Protein AF-A0A0G0RIC3-F1 (afdb_monomer)

Structure (mmCIF, N/CA/C/O backbone):
data_AF-A0A0G0RIC3-F1
#
_entry.id   AF-A0A0G0RIC3-F1
#
loop_
_atom_site.group_PDB
_atom_site.id
_atom_site.type_symbol
_atom_site.label_atom_id
_atom_site.label_alt_id
_atom_site.label_comp_id
_atom_site.label_asym_id
_atom_site.label_entity_id
_atom_site.label_seq_id
_atom_site.pdbx_PDB_ins_code
_atom_site.Cartn_x
_atom_site.Cartn_y
_atom_site.Cartn_z
_atom_site.occupancy
_atom_site.B_iso_or_equiv
_atom_site.auth_seq_id
_atom_site.auth_comp_id
_atom_site.auth_asym_id
_atom_site.auth_atom_id
_atom_site.pdbx_PDB_model_num
ATOM 1 N N . MET A 1 1 ? 21.044 11.539 -5.734 1.00 44.81 1 MET A N 1
ATOM 2 C CA . MET A 1 1 ? 19.673 11.746 -6.242 1.00 44.81 1 MET A CA 1
ATOM 3 C C . MET A 1 1 ? 18.986 12.700 -5.275 1.00 44.81 1 MET A C 1
ATOM 5 O O . MET A 1 1 ? 19.040 12.445 -4.082 1.00 44.81 1 MET A O 1
ATOM 9 N N . THR A 1 2 ? 18.491 13.851 -5.728 1.00 46.34 2 THR A N 1
ATOM 10 C CA . THR A 1 2 ? 17.818 14.836 -4.862 1.00 46.34 2 THR A CA 1
ATOM 11 C C . THR A 1 2 ? 16.420 14.333 -4.511 1.00 46.34 2 THR A C 1
ATOM 13 O O . THR A 1 2 ? 15.620 14.069 -5.408 1.00 46.34 2 THR A O 1
ATOM 16 N N . ILE A 1 3 ? 16.136 14.178 -3.216 1.00 53.22 3 ILE A N 1
ATOM 17 C CA . ILE A 1 3 ? 14.808 13.791 -2.729 1.00 53.22 3 ILE A CA 1
ATOM 18 C C . ILE A 1 3 ? 13.815 14.906 -3.108 1.00 53.22 3 ILE A C 1
ATOM 20 O O . ILE A 1 3 ? 14.109 16.081 -2.863 1.00 53.22 3 ILE A O 1
ATOM 24 N N . PRO A 1 4 ? 12.666 14.584 -3.725 1.00 57.09 4 PRO A N 1
ATOM 25 C CA . PRO A 1 4 ? 11.608 15.554 -3.986 1.00 57.09 4 PRO A CA 1
ATOM 26 C C . PRO A 1 4 ? 11.168 16.278 -2.711 1.00 57.09 4 PRO A C 1
ATOM 28 O O . PRO A 1 4 ? 10.762 15.625 -1.750 1.00 57.09 4 PRO A O 1
ATOM 31 N N . GLN A 1 5 ? 11.202 17.614 -2.717 1.00 53.09 5 GLN A N 1
ATOM 32 C CA . GLN A 1 5 ? 10.624 18.410 -1.624 1.00 53.09 5 GLN A CA 1
ATOM 33 C C . GLN A 1 5 ? 9.090 18.438 -1.671 1.00 53.09 5 GLN A C 1
ATOM 35 O O . GLN A 1 5 ? 8.459 18.561 -0.629 1.00 53.09 5 GLN A O 1
ATOM 40 N N . THR A 1 6 ? 8.503 18.280 -2.860 1.00 65.75 6 THR A N 1
ATOM 41 C CA . THR A 1 6 ? 7.052 18.218 -3.082 1.00 65.75 6 THR A CA 1
ATOM 42 C C . THR A 1 6 ? 6.574 16.770 -3.157 1.00 65.75 6 THR A C 1
ATOM 44 O O . THR A 1 6 ? 7.224 15.930 -3.792 1.00 65.75 6 THR A O 1
ATOM 47 N N . SER A 1 7 ? 5.427 16.478 -2.542 1.00 78.94 7 SER A N 1
ATOM 48 C CA . SER A 1 7 ? 4.798 15.161 -2.606 1.00 78.94 7 SER A CA 1
ATOM 49 C C . SER A 1 7 ? 4.175 14.927 -3.982 1.00 78.94 7 SER A C 1
ATOM 51 O O . SER A 1 7 ? 3.240 15.621 -4.378 1.00 78.94 7 SER A O 1
ATOM 53 N N . ALA A 1 8 ? 4.623 13.889 -4.695 1.00 79.56 8 ALA A N 1
ATOM 54 C CA . ALA A 1 8 ? 3.956 13.459 -5.927 1.00 79.56 8 ALA A CA 1
ATOM 55 C C . ALA A 1 8 ? 2.474 13.101 -5.682 1.00 79.56 8 ALA A C 1
ATOM 57 O O . ALA A 1 8 ? 1.648 13.243 -6.579 1.00 79.56 8 ALA A O 1
ATOM 58 N N . ALA A 1 9 ? 2.125 12.670 -4.463 1.00 81.50 9 ALA A N 1
ATOM 59 C CA . ALA A 1 9 ? 0.747 12.382 -4.083 1.00 81.50 9 ALA A CA 1
ATOM 60 C C . ALA A 1 9 ? -0.122 13.649 -4.071 1.00 81.50 9 ALA A C 1
ATOM 62 O O . ALA A 1 9 ? -1.228 13.627 -4.601 1.00 81.50 9 ALA A O 1
ATOM 63 N N . GLU A 1 10 ? 0.382 14.756 -3.516 1.00 85.44 10 GLU A N 1
ATOM 64 C CA . GLU A 1 10 ? -0.342 16.037 -3.461 1.00 85.44 10 GLU A CA 1
ATOM 65 C C . GLU A 1 10 ? -0.571 16.611 -4.861 1.00 85.44 10 GLU A C 1
ATOM 67 O O . GLU A 1 10 ? -1.670 17.075 -5.177 1.00 85.44 10 GLU A O 1
ATOM 72 N N . GLU A 1 11 ? 0.445 16.530 -5.726 1.00 87.44 11 GLU A N 1
ATOM 73 C CA . GLU A 1 11 ? 0.340 16.950 -7.125 1.00 87.44 11 GLU A CA 1
ATOM 74 C C . GLU A 1 11 ? -0.734 16.139 -7.867 1.00 87.44 11 GLU A C 1
ATOM 76 O O . GLU A 1 11 ? -1.598 16.719 -8.530 1.00 87.44 11 GLU A O 1
ATOM 81 N N . MET A 1 12 ? -0.732 14.808 -7.720 1.00 88.62 12 MET A N 1
ATOM 82 C CA . MET A 1 12 ? -1.735 13.938 -8.345 1.00 88.62 12 MET A CA 1
ATOM 83 C C . MET A 1 12 ? -3.144 14.189 -7.796 1.00 88.62 12 MET A C 1
ATOM 85 O O . MET A 1 12 ? -4.089 14.314 -8.569 1.00 88.62 12 MET A O 1
ATOM 89 N N . ILE A 1 13 ? -3.303 14.318 -6.478 1.00 88.06 13 ILE A N 1
ATOM 90 C CA . ILE A 1 13 ? -4.596 14.605 -5.832 1.00 88.06 13 ILE A CA 1
ATOM 91 C C . ILE A 1 13 ? -5.172 15.930 -6.338 1.00 88.06 13 ILE A C 1
ATOM 93 O O . ILE A 1 13 ? -6.349 15.994 -6.700 1.00 88.06 13 ILE A O 1
ATOM 97 N N . THR A 1 14 ? -4.325 16.956 -6.461 1.00 88.25 14 THR A N 1
ATOM 98 C CA . THR A 1 14 ? -4.711 18.259 -7.017 1.00 88.25 14 THR A CA 1
ATOM 99 C C . THR A 1 14 ? -5.162 18.133 -8.473 1.00 88.25 14 THR A C 1
ATOM 101 O O . THR A 1 14 ? -6.221 18.645 -8.837 1.00 88.25 14 THR A O 1
ATOM 104 N N . ARG A 1 15 ? -4.399 17.421 -9.313 1.00 88.25 15 ARG A N 1
ATOM 105 C CA . ARG A 1 15 ? -4.729 17.204 -10.734 1.00 88.25 15 ARG A CA 1
ATOM 106 C C . ARG A 1 15 ? -6.015 16.403 -10.933 1.00 88.25 15 ARG A C 1
ATOM 108 O O . ARG A 1 15 ? -6.758 16.683 -11.869 1.00 88.25 15 ARG A O 1
ATOM 115 N N . LEU A 1 16 ? -6.289 15.447 -10.047 1.00 87.88 16 LEU A N 1
ATOM 116 C CA . LEU A 1 16 ? -7.516 14.649 -10.041 1.00 87.88 16 LEU A CA 1
ATOM 117 C C . LEU A 1 16 ? -8.731 15.415 -9.482 1.00 87.88 16 LEU A C 1
ATOM 119 O O . LEU A 1 16 ? -9.846 14.900 -9.533 1.00 87.88 16 LEU A O 1
ATOM 123 N N . GLY A 1 17 ? -8.543 16.630 -8.953 1.00 90.00 17 GLY A N 1
ATOM 124 C CA . GLY A 1 17 ? -9.619 17.433 -8.366 1.00 90.00 17 GLY A CA 1
ATOM 125 C C . GLY A 1 17 ? -10.151 16.874 -7.043 1.00 90.00 17 GLY A C 1
ATOM 126 O O . GLY A 1 17 ? -11.288 17.154 -6.665 1.00 90.00 17 GLY A O 1
ATOM 127 N N . LEU A 1 18 ? -9.352 16.070 -6.338 1.00 87.31 18 LEU A N 1
ATOM 128 C CA . LEU A 1 18 ? -9.720 15.474 -5.059 1.00 87.31 18 LEU A CA 1
ATOM 129 C C . LEU A 1 18 ? -9.429 16.479 -3.934 1.00 87.31 18 LEU A C 1
ATOM 131 O O . LEU A 1 18 ? -8.279 16.728 -3.596 1.00 87.31 18 LEU A O 1
ATOM 135 N N . THR A 1 19 ? -10.470 17.083 -3.359 1.00 83.62 19 THR A N 1
ATOM 136 C CA . THR A 1 19 ? -10.326 18.211 -2.413 1.00 83.62 19 THR A CA 1
ATOM 137 C C . THR A 1 19 ? -10.500 17.843 -0.941 1.00 83.62 19 THR A C 1
ATOM 139 O O . THR A 1 19 ? -10.186 18.652 -0.075 1.00 83.62 19 THR A O 1
ATOM 142 N N . ASN A 1 20 ? -10.993 16.639 -0.642 1.00 85.50 20 ASN A N 1
ATOM 143 C CA . ASN A 1 20 ? -11.304 16.192 0.720 1.00 85.50 20 ASN A CA 1
ATOM 144 C C . ASN A 1 20 ? -10.444 14.986 1.132 1.00 85.50 20 ASN A C 1
ATOM 146 O O . ASN A 1 20 ? -10.962 13.971 1.596 1.00 85.50 20 ASN A O 1
ATOM 150 N N . ILE A 1 21 ? -9.137 15.073 0.878 1.00 86.62 21 ILE A N 1
ATOM 151 C CA . ILE A 1 21 ? -8.153 14.046 1.230 1.00 86.62 21 ILE A CA 1
ATOM 152 C C . ILE A 1 21 ? -7.020 14.716 1.997 1.00 86.62 21 ILE A C 1
ATOM 154 O O . ILE A 1 21 ? -6.398 15.652 1.498 1.00 86.62 21 ILE A O 1
ATOM 158 N N . GLU A 1 22 ? -6.747 14.220 3.200 1.00 88.94 22 GLU A N 1
ATOM 159 C CA . GLU A 1 22 ? -5.540 14.572 3.939 1.00 88.94 22 GLU A CA 1
ATOM 160 C C . GLU A 1 22 ? -4.356 13.783 3.377 1.00 88.94 22 GLU A C 1
ATOM 162 O O . GLU A 1 22 ? -4.423 12.560 3.228 1.00 88.94 22 GLU A O 1
ATOM 167 N N . VAL A 1 23 ? -3.271 14.484 3.055 1.00 86.88 23 VAL A N 1
ATOM 168 C CA . VAL A 1 23 ? -2.057 13.873 2.516 1.00 86.88 23 VAL A CA 1
ATOM 169 C C . VAL A 1 23 ? -0.943 13.990 3.541 1.00 86.88 23 VAL A C 1
ATOM 171 O O . VAL A 1 23 ? -0.606 15.083 3.983 1.00 86.88 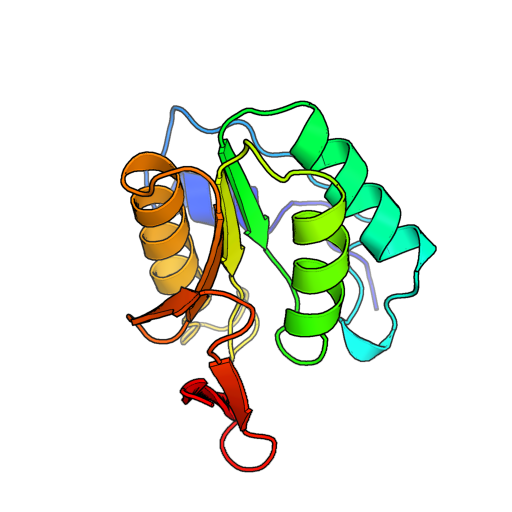23 VAL A O 1
ATOM 174 N N . SER A 1 24 ? -0.350 12.852 3.896 1.00 87.69 24 SER A N 1
ATOM 175 C CA . SER A 1 24 ? 0.881 12.798 4.680 1.00 87.69 24 SER A CA 1
ATOM 176 C C . SER A 1 24 ? 2.033 12.373 3.778 1.00 87.69 24 SER A C 1
ATOM 178 O O . SER A 1 24 ? 1.939 11.368 3.072 1.00 87.69 24 SER A O 1
ATOM 180 N N . TYR A 1 25 ? 3.125 13.135 3.793 1.00 85.88 25 TYR A N 1
ATOM 181 C CA . TYR A 1 25 ? 4.336 12.834 3.035 1.00 85.88 25 TYR A CA 1
ATOM 182 C C . TYR A 1 25 ? 5.569 12.980 3.925 1.00 85.88 25 TYR A C 1
ATOM 184 O O . TYR A 1 25 ? 5.728 13.981 4.619 1.00 85.88 25 TYR A O 1
ATOM 192 N N . GLN A 1 26 ? 6.438 11.969 3.890 1.00 85.19 26 GLN A N 1
ATOM 193 C CA . GLN A 1 26 ? 7.695 11.917 4.638 1.00 85.19 26 GLN A CA 1
ATOM 194 C C . GLN A 1 26 ? 8.850 11.729 3.641 1.00 85.19 26 GLN A C 1
ATOM 196 O O . GLN A 1 26 ? 9.082 10.604 3.187 1.00 85.19 26 GLN A O 1
ATOM 201 N N . PRO A 1 27 ? 9.547 12.809 3.234 1.00 81.44 27 PRO A N 1
ATOM 202 C CA . PRO A 1 27 ? 10.578 12.750 2.196 1.00 81.44 27 PRO A CA 1
ATOM 203 C C . PRO A 1 27 ? 11.731 11.787 2.517 1.00 81.44 27 PRO A C 1
ATOM 205 O O . PRO A 1 27 ? 12.261 11.132 1.626 1.00 81.44 27 PRO A O 1
ATOM 208 N N . ASP A 1 28 ? 12.105 11.664 3.790 1.00 81.94 28 ASP A N 1
ATOM 209 C CA . ASP A 1 28 ? 13.123 10.734 4.298 1.00 81.94 28 ASP A CA 1
ATOM 210 C C . ASP A 1 28 ? 12.751 9.254 4.097 1.00 81.94 28 ASP A C 1
ATOM 212 O O . ASP A 1 28 ? 13.622 8.380 4.107 1.00 81.94 28 ASP A O 1
ATOM 216 N N . ARG A 1 29 ? 11.465 8.977 3.861 1.00 82.25 29 ARG A N 1
ATOM 217 C CA . ARG A 1 29 ? 10.926 7.643 3.574 1.00 82.25 29 ARG A CA 1
ATOM 218 C C . ARG A 1 29 ? 10.446 7.475 2.134 1.00 82.25 29 ARG A C 1
ATOM 220 O O . ARG A 1 29 ? 9.916 6.420 1.797 1.00 82.25 29 ARG A O 1
ATOM 227 N N . ALA A 1 30 ? 10.685 8.457 1.262 1.00 82.56 30 ALA A N 1
ATOM 228 C CA . ALA A 1 30 ? 10.480 8.339 -0.181 1.00 82.56 30 ALA A CA 1
ATOM 229 C C . ALA A 1 30 ? 11.611 7.510 -0.825 1.00 82.56 30 ALA A C 1
ATOM 231 O O . ALA A 1 30 ? 12.410 8.011 -1.619 1.00 82.56 30 ALA A O 1
ATOM 232 N N . LYS A 1 31 ? 11.706 6.243 -0.415 1.00 85.69 31 LYS A N 1
ATOM 233 C CA . LYS A 1 31 ? 12.737 5.281 -0.814 1.00 85.69 31 LYS A CA 1
ATOM 234 C C . LYS A 1 31 ? 12.233 4.377 -1.937 1.00 85.69 31 LYS A C 1
ATOM 236 O O . LYS A 1 31 ? 11.025 4.228 -2.133 1.00 85.69 31 LYS A O 1
ATOM 241 N N . ASP A 1 32 ? 13.163 3.737 -2.642 1.00 86.62 32 ASP A N 1
ATOM 242 C CA . ASP A 1 32 ? 12.824 2.553 -3.428 1.00 86.62 32 ASP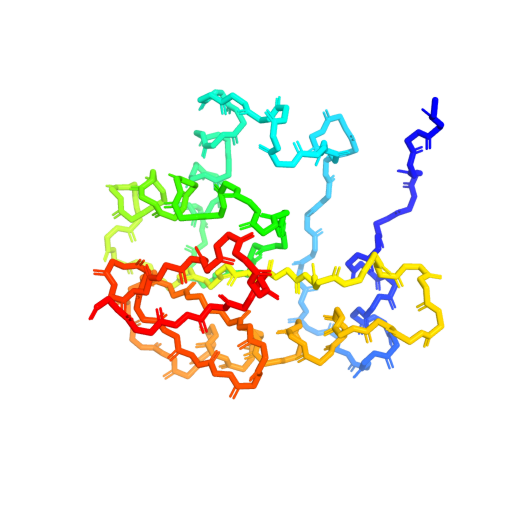 A CA 1
ATOM 243 C C . ASP A 1 32 ? 12.309 1.460 -2.477 1.00 86.62 32 ASP A C 1
ATOM 245 O O . ASP A 1 32 ? 12.847 1.286 -1.381 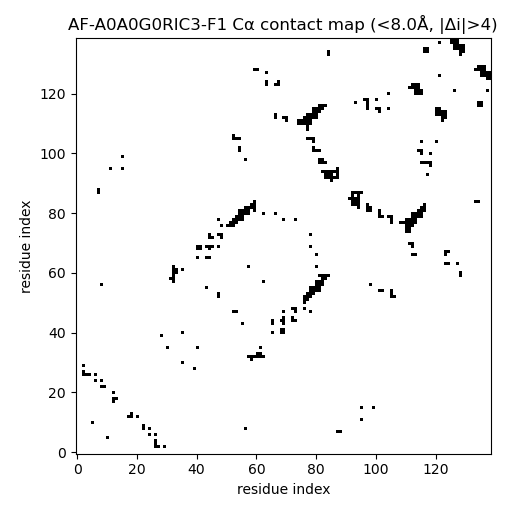1.00 86.62 32 ASP A O 1
ATOM 249 N N . SER A 1 33 ? 11.267 0.720 -2.867 1.00 89.69 33 SER A N 1
ATOM 250 C CA . SER A 1 33 ? 10.734 -0.358 -2.026 1.00 89.69 33 SER A CA 1
ATOM 251 C C . SER A 1 33 ? 11.771 -1.438 -1.710 1.00 89.69 33 SER A C 1
ATOM 253 O O . SER A 1 33 ? 11.708 -2.040 -0.640 1.00 89.69 33 SER A O 1
ATOM 255 N N . LEU A 1 34 ? 12.749 -1.654 -2.594 1.00 90.94 34 LEU A N 1
ATOM 256 C CA . LEU A 1 34 ? 13.844 -2.596 -2.363 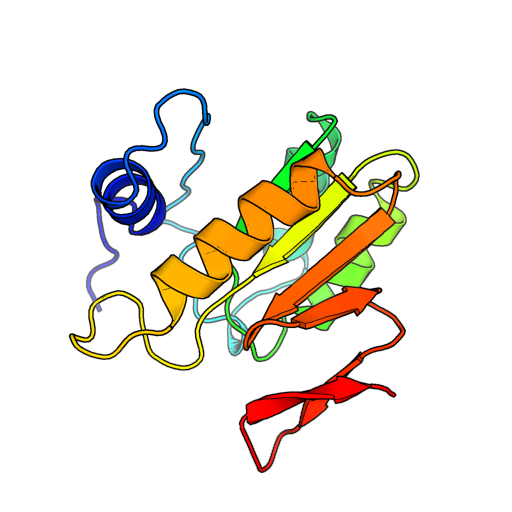1.00 90.94 34 LEU A CA 1
ATOM 257 C C . LEU A 1 34 ? 14.802 -2.143 -1.249 1.00 90.94 34 LEU A C 1
ATOM 259 O O . LEU A 1 34 ? 15.441 -2.989 -0.629 1.00 90.94 34 LEU A O 1
ATOM 263 N N . ASP A 1 35 ? 14.844 -0.842 -0.951 1.00 92.56 35 ASP A N 1
ATOM 264 C CA . ASP A 1 35 ? 15.651 -0.257 0.126 1.00 92.56 35 ASP A CA 1
ATOM 265 C C . ASP A 1 35 ? 14.861 -0.091 1.440 1.00 92.56 35 ASP A C 1
ATOM 267 O O . ASP A 1 35 ? 15.404 0.390 2.438 1.00 92.56 35 ASP A O 1
ATOM 271 N N . MET A 1 36 ? 13.570 -0.451 1.464 1.00 93.44 36 MET A N 1
ATOM 272 C CA . MET A 1 36 ? 12.734 -0.322 2.659 1.00 93.44 36 MET A CA 1
ATOM 273 C C . MET A 1 36 ? 13.012 -1.424 3.677 1.00 93.44 36 MET A C 1
ATOM 275 O O . MET A 1 36 ? 12.992 -2.620 3.361 1.00 93.44 36 MET A O 1
ATOM 279 N N . ASP A 1 37 ? 13.135 -1.023 4.938 1.00 94.62 37 ASP A N 1
ATOM 280 C CA . ASP A 1 37 ? 13.334 -1.924 6.070 1.00 94.62 37 ASP A CA 1
ATOM 281 C C . ASP A 1 37 ? 12.065 -2.095 6.930 1.00 94.62 37 ASP A C 1
ATOM 283 O O . ASP A 1 37 ? 10.983 -1.578 6.633 1.00 94.62 37 ASP A O 1
ATOM 287 N N . ASP A 1 38 ? 12.170 -2.882 8.000 1.00 95.12 38 ASP A N 1
ATOM 288 C CA . ASP A 1 38 ? 11.051 -3.128 8.916 1.00 95.12 38 ASP A CA 1
ATOM 289 C C . ASP A 1 38 ? 10.628 -1.876 9.696 1.00 95.12 38 ASP A C 1
ATOM 291 O O . ASP A 1 38 ? 9.457 -1.749 10.065 1.00 95.12 38 ASP A O 1
ATOM 295 N N . THR A 1 39 ? 11.538 -0.924 9.914 1.00 95.88 39 THR A N 1
ATOM 296 C CA . THR A 1 39 ? 11.231 0.354 10.568 1.00 95.88 39 THR A CA 1
ATOM 297 C C . THR A 1 39 ? 10.335 1.201 9.672 1.00 95.88 39 THR A C 1
ATOM 299 O O . THR A 1 39 ? 9.379 1.810 10.154 1.00 95.88 39 THR A O 1
ATOM 302 N N . ASP A 1 40 ? 10.604 1.219 8.365 1.00 95.38 40 ASP A N 1
ATOM 303 C CA . ASP A 1 40 ? 9.752 1.878 7.372 1.00 95.38 40 ASP A CA 1
ATOM 304 C C . ASP A 1 40 ? 8.352 1.255 7.322 1.00 95.38 40 ASP A C 1
ATOM 306 O O . ASP A 1 40 ? 7.346 1.964 7.384 1.00 95.38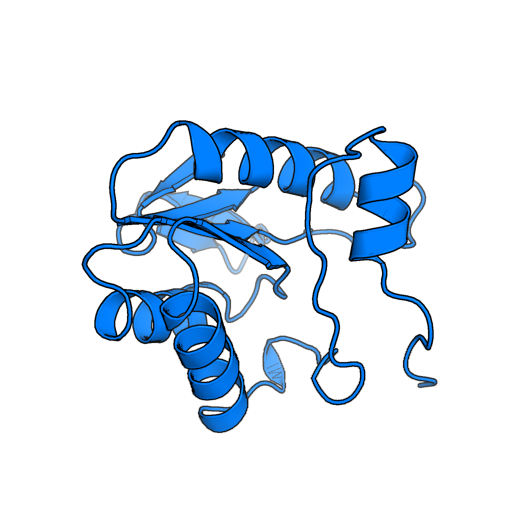 40 ASP A O 1
ATOM 310 N N . ARG A 1 41 ? 8.269 -0.080 7.280 1.00 96.94 41 ARG A N 1
ATOM 311 C CA . ARG A 1 41 ? 6.980 -0.793 7.238 1.00 96.94 41 ARG A CA 1
ATOM 312 C C . ARG A 1 41 ? 6.169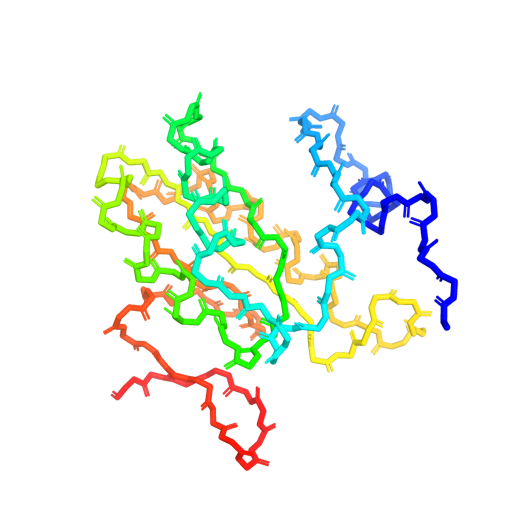 -0.601 8.518 1.00 96.94 41 ARG A C 1
ATOM 314 O O . ARG A 1 41 ? 4.952 -0.431 8.453 1.00 96.94 41 ARG A O 1
ATOM 321 N N . THR A 1 42 ? 6.838 -0.595 9.669 1.00 97.25 42 THR A N 1
ATOM 322 C CA . THR A 1 42 ? 6.204 -0.346 10.972 1.00 97.25 42 THR A CA 1
ATOM 323 C C . THR A 1 42 ? 5.665 1.076 11.053 1.00 97.25 42 THR A C 1
ATOM 325 O O . THR A 1 42 ? 4.522 1.262 11.456 1.00 97.25 42 THR A O 1
ATOM 328 N N . PHE A 1 43 ? 6.428 2.066 10.580 1.00 96.38 43 PHE A N 1
ATOM 329 C CA . PHE A 1 43 ? 5.971 3.453 10.516 1.00 96.38 43 PHE A CA 1
ATOM 330 C C . PHE A 1 43 ? 4.678 3.601 9.698 1.00 96.38 43 PHE A C 1
ATOM 332 O O . PHE A 1 43 ? 3.722 4.221 10.162 1.00 96.38 43 PHE A O 1
ATOM 339 N N . ILE A 1 44 ? 4.618 2.988 8.508 1.00 96.62 44 ILE A N 1
ATOM 340 C CA . ILE A 1 44 ? 3.409 2.994 7.666 1.00 96.62 44 ILE A CA 1
ATOM 341 C C . ILE A 1 44 ? 2.230 2.355 8.408 1.00 96.62 44 ILE A C 1
ATOM 343 O O . ILE A 1 44 ? 1.129 2.904 8.410 1.00 96.62 44 ILE A O 1
ATOM 347 N N . ALA A 1 45 ? 2.452 1.205 9.044 1.00 98.06 45 ALA A N 1
ATOM 348 C CA . ALA A 1 45 ? 1.411 0.487 9.769 1.00 98.06 45 ALA A CA 1
ATOM 349 C C . ALA A 1 45 ? 0.885 1.272 10.982 1.00 98.06 45 ALA A C 1
ATOM 351 O O . ALA A 1 45 ? -0.324 1.308 11.198 1.00 98.06 45 ALA A O 1
ATOM 352 N N . ASP A 1 46 ? 1.763 1.927 11.743 1.00 97.75 46 ASP A N 1
ATOM 353 C CA . ASP A 1 46 ? 1.369 2.768 12.874 1.00 97.75 46 ASP A CA 1
ATOM 354 C C . ASP A 1 46 ? 0.601 4.013 12.422 1.00 97.75 46 ASP A C 1
ATOM 356 O O . ASP A 1 46 ? -0.405 4.356 13.040 1.00 97.75 46 ASP A O 1
ATOM 360 N N . TRP A 1 47 ? 1.001 4.645 11.315 1.00 96.19 47 TRP A N 1
ATOM 361 C CA . TRP A 1 47 ? 0.244 5.757 10.734 1.00 96.19 47 TRP A CA 1
ATOM 362 C C . TRP A 1 47 ? -1.144 5.320 10.237 1.00 96.19 47 TRP A C 1
ATOM 364 O O . TRP A 1 47 ? -2.141 6.002 10.472 1.00 96.19 47 TRP A O 1
ATOM 374 N N . CYS A 1 48 ? -1.248 4.152 9.596 1.00 97.62 48 CYS A N 1
ATOM 375 C CA . CYS A 1 48 ? -2.547 3.616 9.176 1.00 97.62 48 CYS A CA 1
ATOM 376 C C . CYS A 1 48 ? -3.450 3.306 10.381 1.00 97.62 48 CYS A C 1
ATOM 378 O O . CYS A 1 48 ? -4.662 3.479 10.303 1.00 97.62 48 CYS A O 1
ATOM 380 N N . ALA A 1 49 ? -2.878 2.892 11.516 1.00 97.81 49 ALA A N 1
ATOM 381 C CA . ALA A 1 49 ? -3.646 2.560 12.714 1.00 97.81 49 ALA A CA 1
ATOM 382 C C . ALA A 1 49 ? -4.367 3.770 13.337 1.00 97.81 49 ALA A C 1
ATOM 384 O O . ALA A 1 49 ? -5.345 3.580 14.065 1.00 97.81 49 ALA A O 1
ATOM 385 N N . THR A 1 50 ? -3.924 5.002 13.053 1.00 97.06 50 THR A N 1
ATOM 386 C CA . THR A 1 50 ? -4.573 6.228 13.547 1.00 97.06 50 THR A CA 1
ATOM 387 C C . THR A 1 50 ? -5.755 6.683 12.688 1.00 97.06 50 THR A C 1
ATOM 389 O O . THR A 1 50 ? -6.403 7.666 13.037 1.00 97.06 50 THR A O 1
ATOM 392 N N . HIS A 1 51 ? -6.057 5.981 11.592 1.00 96.62 51 HIS A N 1
ATOM 393 C CA . HIS A 1 51 ? -7.116 6.328 10.647 1.00 96.62 51 HIS A CA 1
ATOM 394 C C . HIS A 1 51 ? -8.052 5.136 10.410 1.00 96.62 51 HIS A C 1
ATOM 396 O O . HIS A 1 51 ? -7.669 3.976 10.555 1.00 96.62 51 HIS A O 1
ATOM 402 N N . ASP A 1 52 ? -9.306 5.402 10.039 1.00 97.56 52 ASP A N 1
ATOM 403 C CA . ASP A 1 52 ? -10.252 4.327 9.705 1.00 97.56 52 ASP A CA 1
ATOM 404 C C . ASP A 1 52 ? -10.052 3.782 8.290 1.00 97.56 52 ASP A C 1
ATOM 406 O O . ASP A 1 52 ? -10.298 2.601 8.023 1.00 97.56 52 ASP A O 1
ATOM 410 N N . ARG A 1 53 ? -9.619 4.660 7.381 1.00 97.94 53 ARG A N 1
ATOM 411 C CA . ARG A 1 53 ? -9.429 4.379 5.960 1.00 97.94 53 ARG A CA 1
ATOM 412 C C . ARG A 1 53 ? -8.160 5.076 5.487 1.00 97.94 53 ARG A C 1
ATOM 414 O O . ARG A 1 53 ? -8.036 6.287 5.649 1.00 97.94 53 ARG A O 1
ATOM 421 N N . SER A 1 54 ? -7.246 4.326 4.887 1.00 98.06 54 SER A N 1
ATOM 422 C CA . SER A 1 54 ? -5.952 4.837 4.429 1.00 98.06 54 SER A CA 1
ATOM 423 C C . SER A 1 54 ? -5.638 4.362 3.017 1.00 98.06 54 SER A C 1
ATOM 425 O O . SER A 1 54 ? -5.896 3.211 2.663 1.00 98.06 54 SER A O 1
ATOM 427 N N . VAL A 1 55 ? -5.022 5.242 2.229 1.00 97.75 55 VAL A N 1
ATOM 428 C CA . VAL A 1 55 ? -4.368 4.887 0.967 1.00 97.75 55 VAL A CA 1
ATOM 429 C C . VAL A 1 55 ? -2.868 5.069 1.147 1.00 97.75 55 VAL A C 1
ATOM 431 O O . VAL A 1 55 ? -2.422 6.129 1.579 1.00 97.75 55 VAL A O 1
ATOM 434 N N . VAL A 1 56 ? -2.094 4.041 0.816 1.00 97.06 56 VAL A N 1
ATOM 435 C CA . VAL A 1 56 ? -0.632 4.062 0.896 1.00 97.06 56 VAL A CA 1
ATOM 436 C C . VAL A 1 56 ? -0.070 3.964 -0.514 1.00 97.06 56 VAL A C 1
ATOM 438 O O . VAL A 1 56 ? -0.251 2.951 -1.188 1.00 97.06 56 VAL A O 1
ATOM 441 N N . ILE A 1 57 ? 0.637 5.004 -0.952 1.00 94.44 57 ILE A N 1
ATOM 442 C CA . ILE A 1 57 ? 1.423 4.953 -2.188 1.00 94.44 57 ILE A CA 1
ATOM 443 C C . ILE A 1 57 ? 2.766 4.297 -1.866 1.00 94.44 57 ILE A C 1
ATOM 445 O O . ILE A 1 57 ? 3.469 4.732 -0.956 1.00 94.44 57 ILE A O 1
ATOM 449 N N . HIS A 1 58 ? 3.114 3.242 -2.596 1.00 94.88 58 HIS A N 1
ATOM 450 C CA . HIS A 1 58 ? 4.256 2.386 -2.298 1.00 94.88 58 HIS A CA 1
ATOM 451 C C . HIS A 1 58 ? 4.920 1.869 -3.585 1.00 94.88 58 HIS A C 1
ATOM 453 O O . HIS A 1 58 ? 4.253 1.658 -4.600 1.00 94.88 58 HIS A O 1
ATOM 459 N N . GLY A 1 59 ? 6.234 1.614 -3.543 1.00 93.31 59 GLY A N 1
ATOM 460 C CA . GLY A 1 59 ? 6.939 0.894 -4.612 1.00 93.31 59 GLY A CA 1
ATOM 461 C C . GLY A 1 59 ? 6.434 -0.547 -4.749 1.00 93.31 59 GLY A C 1
ATOM 462 O O . GLY A 1 59 ? 6.048 -1.181 -3.770 1.00 93.31 59 GLY A O 1
ATOM 463 N N . THR A 1 60 ? 6.366 -1.085 -5.961 1.00 94.75 60 THR A N 1
ATOM 464 C CA . THR A 1 60 ? 5.605 -2.325 -6.192 1.00 94.75 60 THR A CA 1
ATOM 465 C C . THR A 1 60 ? 6.335 -3.595 -5.760 1.00 94.75 60 THR A C 1
ATOM 467 O O . THR A 1 60 ? 5.670 -4.587 -5.470 1.00 94.75 60 THR A O 1
ATOM 470 N N . ASP A 1 61 ? 7.668 -3.583 -5.683 1.00 94.31 61 ASP A N 1
ATOM 471 C CA . ASP A 1 61 ? 8.472 -4.790 -5.451 1.00 94.31 61 ASP A CA 1
ATOM 472 C C . ASP A 1 61 ? 8.277 -5.397 -4.069 1.00 94.31 61 ASP A C 1
ATOM 474 O O . ASP A 1 61 ? 8.129 -6.611 -3.974 1.00 94.31 61 ASP A O 1
ATOM 478 N N . THR A 1 62 ? 8.212 -4.567 -3.021 1.00 96.44 62 THR A N 1
ATOM 479 C CA . THR A 1 62 ? 8.002 -5.058 -1.646 1.00 96.44 62 THR A CA 1
ATOM 480 C C . THR A 1 62 ? 6.648 -4.661 -1.048 1.00 96.44 62 THR A C 1
ATOM 482 O O . THR A 1 62 ? 6.494 -4.515 0.171 1.00 96.44 62 THR A O 1
ATOM 485 N N . MET A 1 63 ? 5.665 -4.366 -1.900 1.00 97.56 63 MET A N 1
ATOM 486 C CA . MET A 1 63 ? 4.357 -3.870 -1.462 1.00 97.56 63 MET A CA 1
ATOM 487 C C . MET A 1 63 ? 3.603 -4.904 -0.613 1.00 97.56 63 MET A C 1
ATOM 489 O O . MET A 1 63 ? 2.947 -4.546 0.365 1.00 97.56 63 MET A O 1
ATOM 493 N N . ILE A 1 64 ? 3.723 -6.192 -0.954 1.00 98.12 64 ILE A N 1
ATOM 494 C CA . ILE A 1 64 ? 3.063 -7.295 -0.237 1.00 98.12 64 ILE A CA 1
ATOM 495 C C . ILE A 1 64 ? 3.646 -7.466 1.173 1.00 98.12 64 ILE A C 1
ATOM 497 O O . ILE A 1 64 ? 2.924 -7.773 2.123 1.00 98.12 64 ILE A O 1
ATOM 501 N N . GLU A 1 65 ? 4.943 -7.230 1.343 1.00 98.12 65 GLU A N 1
ATOM 502 C CA . GLU A 1 65 ? 5.634 -7.257 2.627 1.00 98.12 65 GLU A CA 1
ATOM 503 C C . GLU A 1 65 ? 5.106 -6.171 3.553 1.00 98.12 65 GLU A C 1
ATOM 505 O O . GLU A 1 65 ? 4.795 -6.450 4.711 1.00 98.12 65 GLU A O 1
ATOM 510 N N . THR A 1 66 ? 4.939 -4.958 3.032 1.00 98.44 66 THR A N 1
ATOM 511 C CA . THR A 1 66 ? 4.338 -3.850 3.778 1.00 98.44 66 THR A CA 1
ATOM 512 C C . THR A 1 66 ? 2.877 -4.144 4.110 1.00 98.44 66 THR A C 1
ATOM 514 O O . THR A 1 66 ? 2.478 -4.009 5.267 1.00 98.44 66 THR A O 1
ATOM 517 N N . ALA A 1 67 ? 2.094 -4.643 3.146 1.00 98.56 67 ALA A N 1
ATOM 518 C CA . ALA A 1 67 ? 0.697 -5.017 3.365 1.00 98.56 67 ALA A CA 1
ATOM 519 C C . ALA A 1 67 ? 0.538 -6.050 4.493 1.00 98.56 67 ALA A C 1
ATOM 521 O O . ALA A 1 67 ? -0.376 -5.941 5.308 1.00 98.56 67 ALA A O 1
ATOM 522 N N . ARG A 1 68 ? 1.471 -7.004 4.610 1.00 98.56 68 ARG A N 1
ATOM 523 C CA . ARG A 1 68 ? 1.498 -7.992 5.699 1.00 98.56 68 ARG A CA 1
ATOM 524 C C . ARG A 1 68 ? 1.661 -7.353 7.079 1.00 98.56 68 ARG A C 1
ATOM 526 O O . ARG A 1 68 ? 1.021 -7.798 8.030 1.00 98.56 68 ARG A O 1
ATOM 533 N N . VAL A 1 69 ? 2.536 -6.355 7.212 1.00 98.62 69 VAL A N 1
ATOM 534 C CA . VAL A 1 69 ? 2.752 -5.639 8.484 1.00 98.62 69 VAL A CA 1
ATOM 535 C C . VAL A 1 69 ? 1.518 -4.808 8.832 1.00 98.62 69 VAL A C 1
ATOM 537 O O . VAL A 1 69 ? 1.013 -4.894 9.952 1.00 98.62 69 VAL A O 1
ATOM 540 N N . VAL A 1 70 ? 0.971 -4.092 7.848 1.00 98.69 70 VAL A N 1
ATOM 541 C CA . VAL A 1 70 ? -0.257 -3.300 7.994 1.00 98.69 70 VAL A CA 1
ATOM 542 C C . VAL A 1 70 ? -1.437 -4.177 8.416 1.00 98.69 70 VAL A C 1
ATOM 544 O O . VAL A 1 70 ? -2.125 -3.839 9.375 1.00 98.69 70 VAL A O 1
ATOM 547 N N . ALA A 1 71 ? -1.640 -5.332 7.776 1.00 98.44 71 ALA A N 1
ATOM 548 C CA . ALA A 1 71 ? -2.749 -6.239 8.078 1.00 98.44 71 ALA A CA 1
ATOM 549 C C . ALA A 1 71 ? -2.716 -6.767 9.518 1.00 98.44 71 ALA A C 1
ATOM 551 O O . ALA A 1 71 ? -3.761 -6.923 10.143 1.00 98.44 71 ALA A O 1
ATOM 552 N N . LYS A 1 72 ? -1.520 -7.004 10.072 1.00 98.19 72 LYS A N 1
ATOM 553 C CA . LYS A 1 72 ? -1.367 -7.393 11.483 1.00 98.19 72 LYS A CA 1
ATOM 554 C C . LYS A 1 72 ? -1.705 -6.251 12.439 1.00 98.19 72 LYS A C 1
ATOM 556 O O . LYS A 1 72 ? -2.221 -6.498 13.523 1.00 98.19 72 LYS A O 1
ATOM 561 N N . ARG A 1 73 ? -1.371 -5.015 12.063 1.00 98.31 73 ARG A N 1
ATOM 562 C CA . ARG A 1 73 ? -1.524 -3.831 12.916 1.00 98.31 73 ARG A CA 1
ATOM 563 C C . ARG A 1 73 ? -2.928 -3.228 12.867 1.00 98.31 73 ARG A C 1
ATOM 565 O O . ARG A 1 73 ? -3.367 -2.659 13.863 1.00 98.31 73 ARG A O 1
ATOM 572 N N . CYS A 1 74 ? -3.611 -3.363 11.733 1.00 97.62 74 CYS A N 1
ATOM 573 C CA . CYS A 1 74 ? -4.855 -2.667 11.411 1.00 97.62 74 CYS A CA 1
ATOM 574 C C . CYS A 1 74 ? -6.005 -3.641 11.058 1.00 97.62 74 CYS A C 1
ATOM 576 O O . CYS A 1 74 ? -6.594 -3.495 9.986 1.00 97.62 74 CYS A O 1
ATOM 578 N N . PRO A 1 75 ? -6.341 -4.637 11.905 1.00 95.69 75 PRO A N 1
ATOM 579 C CA . PRO A 1 75 ? -7.306 -5.688 11.551 1.00 95.69 75 PRO A CA 1
ATOM 580 C C . PRO A 1 75 ? -8.725 -5.163 11.273 1.00 95.69 75 PRO A C 1
ATOM 582 O O . PRO A 1 75 ? -9.435 -5.738 10.455 1.00 95.69 75 PRO A O 1
ATOM 585 N N . ASP A 1 76 ? -9.109 -4.049 11.902 1.00 97.50 76 ASP A N 1
ATOM 586 C CA . ASP A 1 76 ? -10.455 -3.465 11.806 1.00 97.50 76 ASP A CA 1
ATOM 587 C C . ASP A 1 76 ? -10.504 -2.188 10.945 1.00 97.50 76 ASP A C 1
ATOM 589 O O . ASP A 1 76 ? -11.485 -1.445 10.981 1.00 97.50 76 ASP A O 1
ATOM 593 N N . LYS A 1 77 ? -9.440 -1.896 10.186 1.00 98.44 77 LYS A N 1
ATOM 594 C CA . LYS A 1 77 ? -9.341 -0.705 9.323 1.00 98.44 77 LYS A CA 1
ATOM 595 C C . LYS A 1 77 ? -9.411 -1.082 7.847 1.00 98.44 77 LYS A C 1
ATOM 597 O O . LYS A 1 77 ? -9.224 -2.241 7.485 1.00 98.44 77 LYS A O 1
ATOM 602 N N . VAL A 1 78 ? -9.640 -0.098 6.979 1.00 98.81 78 VAL A N 1
ATOM 603 C CA . VAL A 1 78 ? -9.487 -0.268 5.526 1.00 98.81 78 VAL A CA 1
ATOM 604 C C . VAL A 1 78 ? -8.174 0.353 5.090 1.00 98.81 78 VAL A C 1
ATOM 606 O O . VAL A 1 78 ? -8.000 1.563 5.192 1.00 98.81 78 VAL A O 1
ATOM 609 N N . VAL A 1 79 ? -7.255 -0.452 4.566 1.00 98.75 79 VAL A N 1
ATOM 610 C CA . VAL A 1 79 ? -6.000 0.070 4.014 1.00 98.75 79 VAL A CA 1
ATOM 611 C C . VAL A 1 79 ? -5.822 -0.419 2.591 1.00 98.75 79 VAL A C 1
ATOM 613 O O . VAL A 1 79 ? -5.837 -1.619 2.331 1.00 98.75 79 VAL A O 1
ATOM 616 N N . VAL A 1 80 ? -5.643 0.511 1.660 1.00 98.75 80 VAL A N 1
ATOM 617 C CA . VAL A 1 80 ? -5.388 0.197 0.255 1.00 98.75 80 VAL A CA 1
ATOM 618 C C . VAL A 1 80 ? -3.976 0.632 -0.093 1.00 98.75 80 VAL A C 1
ATOM 620 O O . VAL A 1 80 ? -3.658 1.818 -0.049 1.00 98.75 80 VAL A O 1
ATOM 623 N N . LEU A 1 81 ? -3.122 -0.325 -0.438 1.00 98.56 81 LEU A N 1
ATOM 624 C CA . LEU A 1 81 ? -1.807 -0.042 -0.986 1.00 98.56 81 LEU A CA 1
ATOM 625 C C . LEU A 1 81 ? -1.921 0.049 -2.506 1.00 98.56 81 LEU A C 1
ATOM 627 O O . LEU A 1 81 ? -2.632 -0.724 -3.150 1.00 98.56 81 LEU A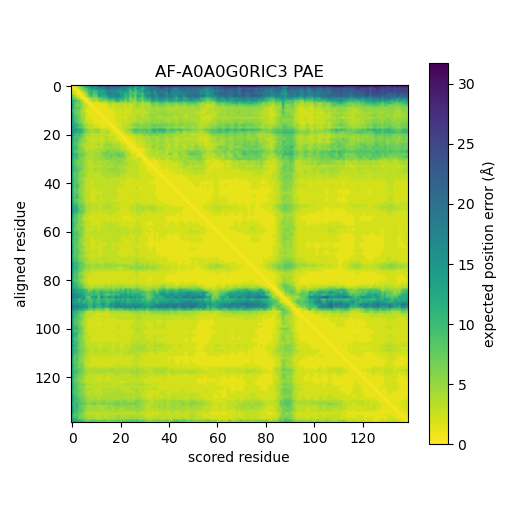 O 1
ATOM 631 N N . THR A 1 82 ? -1.220 1.011 -3.077 1.00 97.50 82 THR A N 1
ATOM 632 C CA . THR A 1 82 ? -1.189 1.254 -4.513 1.00 97.50 82 THR A CA 1
ATOM 633 C C . THR A 1 82 ? 0.190 1.737 -4.913 1.00 97.50 82 THR A C 1
ATOM 635 O O . THR A 1 82 ? 0.974 2.196 -4.084 1.00 97.50 82 THR A O 1
ATOM 638 N N . GLY A 1 83 ? 0.499 1.653 -6.193 1.00 93.75 83 GLY A N 1
ATOM 639 C CA . GLY A 1 83 ? 1.753 2.135 -6.738 1.00 93.75 83 GLY A CA 1
ATOM 640 C C . GLY A 1 83 ? 1.612 2.436 -8.215 1.00 93.75 83 GLY A C 1
ATOM 641 O O . GLY A 1 83 ? 0.518 2.675 -8.727 1.00 93.75 83 GLY A O 1
ATOM 642 N N . ALA A 1 84 ? 2.743 2.415 -8.897 1.00 90.00 84 ALA A N 1
ATOM 643 C CA . ALA A 1 84 ? 2.814 2.572 -10.334 1.00 90.00 84 ALA A CA 1
ATOM 644 C C . ALA A 1 84 ? 3.899 1.641 -10.872 1.00 90.00 84 ALA A C 1
ATOM 646 O O . ALA A 1 84 ? 4.905 1.400 -10.195 1.00 90.00 84 ALA A O 1
ATOM 647 N N . LEU A 1 85 ? 3.692 1.108 -12.072 1.00 80.88 85 LEU A N 1
ATOM 648 C CA . LEU A 1 85 ? 4.741 0.397 -12.803 1.00 80.88 85 LEU A CA 1
ATOM 649 C C . LEU A 1 85 ? 5.739 1.383 -13.410 1.00 80.88 85 LEU A C 1
ATOM 651 O O . LEU A 1 85 ? 6.928 1.084 -13.498 1.00 80.88 85 LEU A O 1
ATOM 655 N N . GLN A 1 86 ? 5.260 2.566 -13.798 1.00 74.62 86 GLN A N 1
ATOM 656 C CA . GLN A 1 86 ? 6.096 3.660 -14.281 1.00 74.62 86 GLN A CA 1
ATOM 657 C C . GLN A 1 86 ? 6.131 4.798 -13.257 1.00 74.62 86 GLN A C 1
ATOM 659 O O . GLN A 1 86 ? 5.073 5.191 -12.761 1.00 74.62 86 GLN A O 1
ATOM 664 N N . PRO A 1 87 ? 7.305 5.389 -12.956 1.00 63.94 87 PRO A N 1
ATOM 665 C CA . PRO A 1 87 ? 7.396 6.491 -12.001 1.00 63.94 87 PRO A CA 1
ATOM 666 C C . PRO A 1 87 ? 6.408 7.621 -12.322 1.00 63.94 87 PRO A C 1
ATOM 668 O O . PRO A 1 87 ? 6.291 8.029 -13.475 1.00 63.94 87 PRO A O 1
ATOM 671 N N . ALA A 1 88 ? 5.761 8.190 -11.299 1.00 61.06 88 ALA A N 1
ATOM 672 C CA . ALA A 1 88 ? 4.687 9.187 -11.447 1.00 61.06 88 ALA A CA 1
ATOM 673 C C . ALA A 1 88 ? 5.068 10.463 -12.233 1.00 61.06 88 ALA A C 1
ATOM 675 O O . ALA A 1 88 ? 4.205 11.212 -12.675 1.00 61.06 88 ALA A O 1
ATOM 676 N N . ARG A 1 89 ? 6.367 10.733 -12.404 1.00 60.81 89 ARG A N 1
ATOM 677 C CA . ARG A 1 89 ? 6.888 11.889 -13.155 1.00 60.81 89 ARG A CA 1
ATOM 678 C C . ARG A 1 89 ? 6.997 11.646 -14.661 1.00 60.81 89 ARG A C 1
ATOM 680 O O . ARG A 1 89 ? 7.302 12.576 -15.404 1.00 60.81 89 ARG A O 1
ATOM 687 N N . MET A 1 90 ? 6.806 10.407 -15.106 1.00 63.88 90 MET A N 1
ATOM 688 C CA . MET A 1 90 ? 6.815 10.055 -16.520 1.00 63.88 90 MET A CA 1
ATOM 689 C C . MET A 1 90 ? 5.488 10.458 -17.165 1.00 63.88 90 MET A C 1
ATOM 691 O O . MET A 1 90 ? 4.434 10.370 -16.542 1.00 63.88 90 MET A O 1
ATOM 695 N N . ARG A 1 91 ? 5.542 10.884 -18.432 1.00 56.59 91 ARG A N 1
ATOM 696 C CA . ARG A 1 91 ? 4.358 11.319 -19.193 1.00 56.59 91 ARG A CA 1
ATOM 697 C C . ARG A 1 91 ? 3.296 10.218 -19.320 1.00 56.59 91 ARG A C 1
ATOM 699 O O . ARG A 1 91 ? 2.112 10.531 -19.302 1.00 56.59 91 ARG A O 1
ATOM 706 N N . ASP A 1 92 ? 3.736 8.964 -19.394 1.00 62.69 92 ASP A N 1
ATOM 707 C CA . ASP A 1 92 ? 2.898 7.774 -19.562 1.00 62.69 92 ASP A CA 1
ATOM 708 C C . ASP A 1 92 ? 2.898 6.929 -18.271 1.00 62.69 92 ASP A C 1
ATOM 710 O O . ASP A 1 92 ? 3.302 5.767 -18.266 1.00 62.69 92 ASP A O 1
ATOM 714 N N . THR A 1 93 ? 2.530 7.541 -17.140 1.00 78.31 93 THR A N 1
ATOM 715 C CA . THR A 1 93 ? 2.432 6.850 -15.842 1.00 78.31 93 THR A CA 1
ATOM 716 C C . THR A 1 93 ? 1.022 6.328 -15.566 1.00 78.31 93 THR A C 1
ATOM 718 O O . THR A 1 93 ? 0.025 6.986 -15.859 1.00 78.31 93 THR A O 1
ATOM 721 N N . ASP A 1 94 ? 0.939 5.158 -14.938 1.00 85.75 94 ASP A N 1
ATOM 722 C CA . ASP A 1 94 ? -0.286 4.565 -14.397 1.00 85.75 94 ASP A CA 1
ATOM 723 C C . ASP A 1 94 ? -0.620 5.058 -12.973 1.00 85.75 94 ASP A C 1
ATOM 725 O O . ASP A 1 94 ? -1.656 4.693 -12.413 1.00 85.75 94 ASP A O 1
ATOM 729 N N . ALA A 1 95 ? 0.224 5.921 -12.389 1.00 89.88 95 ALA A N 1
ATOM 730 C CA . ALA A 1 95 ? 0.124 6.352 -10.995 1.00 89.88 95 ALA A CA 1
ATOM 731 C C . ALA A 1 95 ? -1.213 7.026 -10.650 1.00 89.88 95 ALA A C 1
ATOM 733 O O . ALA A 1 95 ? -1.820 6.696 -9.634 1.00 89.88 95 ALA A O 1
ATOM 734 N N . GLU A 1 96 ? -1.695 7.947 -11.489 1.00 91.44 96 GLU A N 1
ATOM 735 C CA . GLU A 1 96 ? -2.935 8.689 -11.219 1.00 91.44 96 GLU A CA 1
ATOM 736 C C . GLU A 1 96 ? -4.169 7.796 -11.282 1.00 91.44 96 GLU A C 1
ATOM 738 O O . GLU A 1 96 ? -5.066 7.910 -10.446 1.00 91.44 96 GLU A O 1
ATOM 743 N N . PHE A 1 97 ? -4.200 6.883 -12.254 1.00 92.56 97 PHE A N 1
ATOM 744 C CA . PHE A 1 97 ? -5.291 5.931 -12.395 1.00 92.56 97 PHE A CA 1
ATOM 745 C C . PHE A 1 97 ? -5.337 4.974 -11.199 1.00 92.56 97 PHE A C 1
ATOM 747 O O . PHE A 1 97 ? -6.395 4.805 -10.587 1.00 92.56 97 PHE A O 1
ATOM 754 N N . ASN A 1 98 ? -4.188 4.409 -10.814 1.00 95.19 98 ASN A N 1
ATOM 755 C CA . ASN A 1 98 ? -4.103 3.523 -9.655 1.00 95.19 98 ASN A CA 1
ATOM 756 C C . ASN A 1 98 ? -4.457 4.270 -8.356 1.00 95.19 98 ASN A C 1
ATOM 758 O O . ASN A 1 98 ? -5.214 3.746 -7.542 1.00 95.19 98 ASN A O 1
ATOM 762 N N . LEU A 1 99 ? -3.998 5.517 -8.181 1.00 94.25 99 LEU A N 1
ATOM 763 C CA . LEU A 1 99 ? -4.352 6.348 -7.025 1.00 94.25 99 LEU A CA 1
ATOM 764 C C . LEU A 1 99 ? -5.857 6.636 -6.960 1.00 94.25 99 LEU A C 1
ATOM 766 O O . LEU A 1 99 ? -6.463 6.456 -5.905 1.00 94.25 99 LEU A O 1
ATOM 770 N N . GLY A 1 100 ? -6.475 7.035 -8.073 1.00 94.44 100 GLY A N 1
ATOM 771 C CA . GLY A 1 100 ? -7.922 7.246 -8.140 1.00 94.44 100 GLY A CA 1
ATOM 772 C C . GLY A 1 100 ? -8.705 5.978 -7.784 1.00 94.44 100 GLY A C 1
ATOM 773 O O . GLY A 1 100 ? -9.628 6.021 -6.967 1.00 94.44 100 GLY A O 1
ATOM 774 N N . GLY A 1 101 ? -8.286 4.828 -8.323 1.00 96.56 101 GLY A N 1
ATOM 775 C CA . GLY A 1 101 ? -8.853 3.524 -7.978 1.00 96.56 101 GLY A CA 1
ATOM 776 C C . GLY A 1 101 ? -8.684 3.173 -6.497 1.00 96.56 101 GLY A C 1
ATOM 777 O O . GLY A 1 101 ? -9.629 2.703 -5.862 1.00 96.56 101 GLY A O 1
ATOM 778 N N . ALA A 1 102 ? -7.516 3.456 -5.918 1.00 97.38 102 ALA A N 1
ATOM 779 C CA . ALA A 1 102 ? -7.229 3.201 -4.512 1.00 97.38 102 ALA A CA 1
ATOM 780 C C . ALA A 1 102 ? -8.086 4.061 -3.576 1.00 97.38 102 ALA A C 1
ATOM 782 O O . ALA A 1 102 ? -8.613 3.553 -2.588 1.00 97.38 102 ALA A O 1
ATOM 783 N N . VAL A 1 103 ? -8.292 5.335 -3.918 1.00 96.12 103 VAL A N 1
ATOM 784 C CA . VAL A 1 103 ? -9.177 6.248 -3.179 1.00 96.12 103 VAL A CA 1
ATOM 785 C C . VAL A 1 103 ? -10.624 5.753 -3.189 1.00 96.12 103 VAL A C 1
ATOM 787 O O . VAL A 1 103 ? -11.291 5.785 -2.152 1.00 96.12 103 VAL A O 1
ATOM 790 N N . ILE A 1 104 ? -11.123 5.263 -4.328 1.00 96.94 104 ILE A N 1
ATOM 791 C CA . ILE A 1 104 ? -12.468 4.672 -4.417 1.00 96.94 104 ILE A CA 1
ATOM 792 C C . ILE A 1 104 ? -12.545 3.388 -3.580 1.00 96.94 104 ILE A C 1
ATOM 794 O O . ILE A 1 104 ? -13.465 3.229 -2.775 1.00 96.94 104 ILE A O 1
ATOM 798 N N . ALA A 1 105 ? -11.565 2.491 -3.717 1.00 98.25 105 ALA A N 1
ATOM 799 C CA . ALA A 1 105 ? -11.521 1.233 -2.975 1.00 98.25 105 ALA A CA 1
ATOM 800 C C . ALA A 1 105 ? -11.472 1.459 -1.456 1.00 98.25 105 ALA A C 1
ATOM 802 O O . ALA A 1 105 ? -12.181 0.784 -0.710 1.00 98.25 105 ALA A O 1
ATOM 803 N N . ALA A 1 106 ? -10.708 2.450 -0.989 1.00 97.88 106 ALA A N 1
ATOM 804 C CA . ALA A 1 106 ? -10.615 2.774 0.429 1.00 97.88 106 ALA A CA 1
ATOM 805 C C . ALA A 1 106 ? -11.967 3.188 1.024 1.00 97.88 106 ALA A C 1
ATOM 807 O O . ALA A 1 106 ? -12.209 2.932 2.200 1.00 97.88 106 ALA A O 1
ATOM 808 N N . GLN A 1 107 ? -12.862 3.787 0.233 1.00 96.06 107 GLN A N 1
ATOM 809 C CA . GLN A 1 107 ? -14.200 4.209 0.665 1.00 96.06 107 GLN A CA 1
ATOM 810 C C . GLN A 1 107 ? -15.250 3.099 0.535 1.00 96.06 107 GLN A C 1
ATOM 812 O O . GLN A 1 107 ? -16.140 2.999 1.378 1.00 96.06 107 GLN A O 1
ATOM 817 N N . ALA A 1 108 ? -15.153 2.272 -0.507 1.00 97.94 108 ALA A N 1
ATOM 818 C CA . ALA A 1 108 ? -16.160 1.263 -0.834 1.00 97.94 108 ALA A CA 1
ATOM 819 C C . ALA A 1 108 ? -15.949 -0.083 -0.121 1.00 97.94 108 ALA A C 1
ATOM 821 O O . ALA A 1 108 ? -16.903 -0.843 0.047 1.00 97.94 108 ALA A O 1
ATOM 822 N N . SER A 1 109 ? -14.719 -0.390 0.294 1.00 98.44 109 SER A N 1
ATOM 823 C CA . SER A 1 109 ? -14.397 -1.664 0.937 1.00 98.44 109 SER A CA 1
ATOM 824 C C . SER A 1 109 ? -14.825 -1.718 2.405 1.00 98.44 109 SER A C 1
ATOM 826 O O . SER A 1 109 ? -14.885 -0.709 3.121 1.00 98.44 109 SER A O 1
ATOM 828 N N . VAL A 1 110 ? -15.086 -2.945 2.855 1.00 98.25 110 VAL A N 1
ATOM 829 C CA . VAL A 1 110 ? -15.166 -3.319 4.274 1.00 98.25 110 VAL A CA 1
ATOM 830 C C . VAL A 1 110 ? -13.756 -3.381 4.888 1.00 98.25 110 VAL A C 1
ATOM 832 O O . VAL A 1 110 ? -12.786 -3.383 4.125 1.00 98.25 110 VAL A O 1
ATOM 835 N N . PRO A 1 111 ? -13.612 -3.421 6.231 1.00 98.62 111 PRO A N 1
ATOM 836 C CA . PRO A 1 111 ? -12.317 -3.612 6.885 1.00 98.62 111 PRO A CA 1
ATOM 837 C C . PRO A 1 111 ? -11.489 -4.738 6.259 1.00 98.62 111 PRO A C 1
ATOM 839 O O . PRO A 1 111 ? -11.992 -5.836 6.013 1.00 98.62 111 PRO A O 1
ATOM 842 N N . GLY A 1 112 ? -10.227 -4.434 5.967 1.00 98.50 112 GLY A N 1
ATOM 843 C CA . GLY A 1 112 ? -9.320 -5.290 5.218 1.00 98.50 112 GLY A CA 1
ATOM 844 C C . GLY A 1 112 ? -8.158 -4.513 4.597 1.00 98.50 112 GLY A C 1
ATOM 845 O O . GLY A 1 112 ? -8.188 -3.286 4.473 1.00 98.50 112 GLY A O 1
ATOM 846 N N . VAL A 1 113 ? -7.126 -5.253 4.185 1.00 98.75 113 VAL A N 1
ATOM 847 C CA . VAL A 1 113 ? -5.970 -4.703 3.466 1.00 98.75 113 VAL A CA 1
ATOM 848 C C . VAL A 1 113 ? -6.002 -5.156 2.012 1.00 98.75 113 VAL A C 1
ATOM 850 O O . VAL A 1 113 ? -6.144 -6.346 1.714 1.00 98.75 113 VAL A O 1
ATOM 853 N N . TYR A 1 114 ? -5.866 -4.198 1.104 1.00 98.81 114 TYR A N 1
ATOM 854 C CA . TYR A 1 114 ? -6.057 -4.404 -0.323 1.00 98.81 114 TYR A CA 1
ATOM 855 C C . TYR A 1 114 ? -4.901 -3.840 -1.140 1.00 98.81 114 TYR A C 1
ATOM 857 O O . TYR A 1 114 ? -4.210 -2.924 -0.698 1.00 98.81 114 TYR A O 1
ATOM 865 N N . ILE A 1 115 ? -4.737 -4.365 -2.353 1.00 98.62 115 ILE A N 1
ATOM 866 C CA . ILE A 1 115 ? -3.845 -3.829 -3.381 1.00 98.62 115 ILE A CA 1
ATOM 867 C C . ILE A 1 115 ? -4.692 -3.329 -4.549 1.00 98.62 115 ILE A C 1
ATOM 869 O O . ILE A 1 115 ? -5.538 -4.074 -5.047 1.00 98.62 115 ILE A O 1
ATOM 873 N N . VAL A 1 116 ? -4.448 -2.101 -5.008 1.00 98.38 116 VAL A N 1
ATOM 874 C CA . VAL A 1 116 ? -4.986 -1.593 -6.278 1.00 98.38 116 VAL A CA 1
ATOM 875 C C . VAL A 1 116 ? -3.847 -1.380 -7.257 1.00 98.38 116 VAL A C 1
ATOM 877 O O . VAL A 1 116 ? -2.964 -0.568 -7.011 1.00 98.38 116 VAL A O 1
ATOM 880 N N . MET A 1 117 ? -3.878 -2.117 -8.365 1.00 96.62 117 MET A N 1
ATOM 881 C CA . MET A 1 117 ? -2.915 -2.012 -9.462 1.00 96.62 117 MET A CA 1
ATOM 882 C C . MET A 1 117 ? -3.592 -2.440 -10.763 1.00 96.62 117 MET A C 1
ATOM 884 O O . MET A 1 117 ? -4.350 -3.412 -10.764 1.00 96.62 117 MET A O 1
ATOM 888 N N . ASP A 1 118 ? -3.294 -1.754 -11.870 1.00 91.81 118 ASP A N 1
ATOM 889 C CA . ASP A 1 118 ? -3.695 -2.176 -13.224 1.00 91.81 118 ASP A CA 1
ATOM 890 C C . ASP A 1 118 ? -5.217 -2.410 -13.354 1.00 91.81 118 ASP A C 1
ATOM 892 O O . ASP A 1 118 ? -5.697 -3.416 -13.882 1.00 91.81 118 ASP A O 1
ATOM 896 N N . GLY A 1 119 ? -5.998 -1.501 -12.756 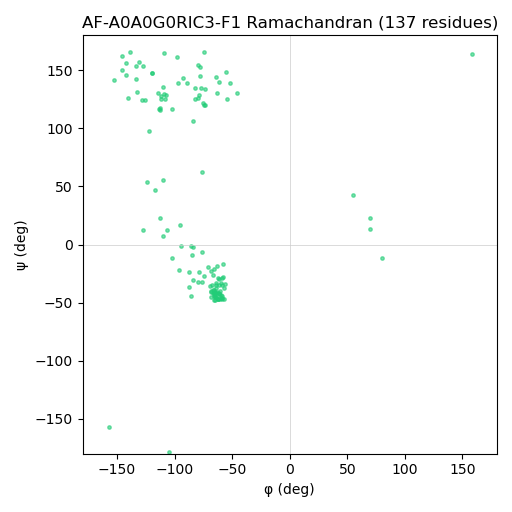1.00 93.25 119 GLY A N 1
ATOM 897 C CA . GLY A 1 119 ? -7.467 -1.529 -12.788 1.00 93.25 119 GLY A CA 1
ATOM 898 C C . GLY A 1 119 ? -8.119 -2.659 -11.996 1.00 93.25 119 GLY A C 1
ATOM 899 O O . GLY A 1 119 ? -9.314 -2.905 -12.163 1.00 93.25 119 GLY A O 1
ATOM 900 N N . LYS A 1 120 ? -7.366 -3.346 -11.134 1.00 96.56 120 LYS A N 1
ATOM 901 C CA . LYS A 1 120 ? -7.852 -4.461 -10.319 1.00 96.56 120 LYS A CA 1
ATOM 902 C C . LYS A 1 120 ? -7.691 -4.163 -8.835 1.00 96.56 120 LYS A C 1
ATOM 904 O O . LYS A 1 120 ? -6.741 -3.505 -8.420 1.00 96.56 120 LYS A O 1
ATOM 909 N N . LEU A 1 121 ? -8.621 -4.699 -8.048 1.00 98.38 121 LEU A N 1
ATOM 910 C CA . LEU A 1 121 ? -8.580 -4.713 -6.590 1.00 98.38 121 LEU A CA 1
ATOM 911 C C . LEU A 1 121 ? -8.304 -6.142 -6.122 1.00 98.38 121 LEU A C 1
ATOM 913 O O . LEU A 1 121 ? -9.049 -7.061 -6.463 1.00 98.38 121 LEU A O 1
ATOM 917 N N . PHE A 1 122 ? -7.267 -6.319 -5.315 1.00 98.56 122 PHE A N 1
ATOM 918 C CA . PHE A 1 122 ? -6.896 -7.605 -4.737 1.00 98.56 122 PHE A CA 1
ATOM 919 C C . PHE A 1 122 ? -6.935 -7.547 -3.213 1.00 98.56 122 PHE A C 1
ATOM 921 O O . PHE A 1 122 ? -6.600 -6.524 -2.620 1.00 98.56 122 PHE A O 1
ATOM 928 N N . ILE A 1 123 ? -7.271 -8.667 -2.571 1.00 98.50 123 ILE A N 1
ATOM 929 C CA . ILE A 1 123 ? -6.936 -8.869 -1.157 1.00 98.50 123 ILE A CA 1
ATOM 930 C C . ILE A 1 123 ? -5.430 -9.137 -1.090 1.00 98.50 123 ILE A C 1
ATOM 932 O O . ILE A 1 123 ? -4.906 -9.922 -1.886 1.00 98.50 123 ILE A O 1
ATOM 936 N N . TRP A 1 124 ? -4.730 -8.476 -0.168 1.00 98.44 124 TRP A N 1
ATOM 937 C CA . TRP A 1 124 ? -3.263 -8.479 -0.144 1.00 98.44 124 TRP A CA 1
ATOM 938 C C . TRP A 1 124 ? -2.637 -9.884 -0.073 1.00 98.44 124 TRP A C 1
ATOM 940 O O . TRP A 1 124 ? -1.599 -10.117 -0.678 1.00 98.44 124 TRP A O 1
ATOM 950 N N . ASP A 1 125 ? -3.278 -10.838 0.608 1.00 98.19 125 ASP A N 1
ATOM 951 C CA . ASP A 1 125 ? -2.817 -12.226 0.763 1.00 98.19 125 ASP A CA 1
ATOM 952 C C . ASP A 1 125 ? -3.427 -13.191 -0.274 1.00 98.19 125 ASP A C 1
ATOM 954 O O . ASP A 1 125 ? -3.444 -14.411 -0.079 1.00 98.19 125 ASP A O 1
ATOM 958 N N . LYS A 1 126 ? -3.989 -12.644 -1.357 1.00 98.50 126 LYS A N 1
ATOM 959 C CA . LYS A 1 126 ? -4.564 -13.375 -2.498 1.00 98.50 126 LYS A CA 1
ATOM 960 C C . LYS A 1 126 ? -3.994 -12.902 -3.833 1.00 98.50 126 LYS A C 1
ATOM 962 O O . LYS A 1 126 ? -4.528 -13.257 -4.880 1.00 98.50 126 LYS A O 1
ATOM 967 N N . CYS A 1 127 ? -2.918 -12.120 -3.806 1.00 98.12 127 CYS A N 1
ATOM 968 C CA . CYS A 1 127 ? -2.179 -11.726 -4.997 1.00 98.12 127 CYS A CA 1
ATOM 969 C C . CYS A 1 127 ? -0.665 -11.760 -4.769 1.00 98.12 127 CYS A C 1
ATOM 971 O O . CYS A 1 127 ? -0.183 -11.828 -3.637 1.00 98.12 127 CYS A O 1
ATOM 973 N N . LYS A 1 128 ? 0.081 -11.703 -5.870 1.00 97.19 128 LYS A N 1
ATOM 974 C CA . LYS A 1 128 ? 1.534 -11.508 -5.900 1.00 97.19 128 LYS A CA 1
ATOM 975 C C . LYS A 1 128 ? 1.910 -10.623 -7.083 1.00 97.19 128 LYS A C 1
ATOM 977 O O . LYS A 1 128 ? 1.187 -10.588 -8.078 1.00 97.19 128 LYS A O 1
ATOM 982 N N . LYS A 1 129 ? 3.064 -9.962 -7.000 1.00 95.06 129 LYS A N 1
ATOM 983 C CA . LYS A 1 129 ? 3.701 -9.344 -8.166 1.00 95.06 129 LYS A CA 1
ATOM 984 C C . LYS A 1 12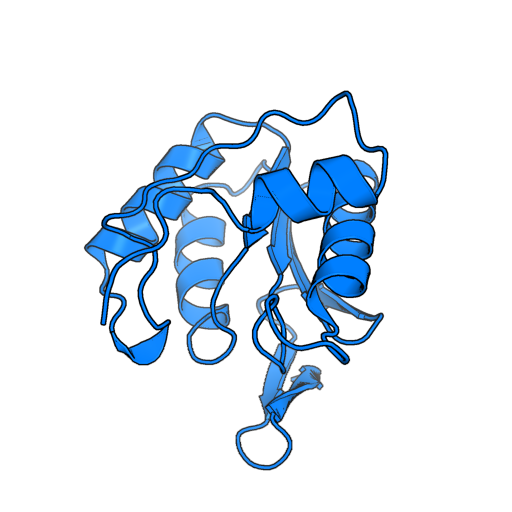9 ? 4.429 -10.427 -8.959 1.00 95.06 129 LYS A C 1
ATOM 986 O O . LYS A 1 129 ? 5.243 -11.167 -8.409 1.00 95.06 129 LYS A O 1
ATOM 991 N N . ASN A 1 130 ? 4.137 -10.528 -10.246 1.00 94.50 130 ASN A N 1
ATOM 992 C CA . ASN A 1 130 ? 4.859 -11.401 -11.153 1.00 94.50 130 ASN A CA 1
ATOM 993 C C . ASN A 1 130 ? 6.237 -10.774 -11.454 1.00 94.50 130 ASN A C 1
ATOM 995 O O . ASN A 1 130 ? 6.285 -9.662 -11.981 1.00 94.50 130 ASN A O 1
ATOM 999 N N . PRO A 1 131 ? 7.365 -11.443 -11.153 1.00 89.94 131 PRO A N 1
ATOM 1000 C CA . PRO A 1 131 ? 8.695 -10.858 -11.335 1.00 89.94 131 PRO A CA 1
ATOM 1001 C C . PRO A 1 131 ? 9.097 -10.722 -12.810 1.00 89.94 131 PRO A C 1
ATOM 1003 O O . PRO A 1 131 ? 10.003 -9.961 -13.131 1.00 89.94 131 PRO A O 1
ATOM 1006 N N . THR A 1 132 ? 8.448 -11.461 -13.714 1.00 91.25 132 THR A N 1
ATOM 1007 C CA . THR A 1 132 ? 8.728 -11.412 -15.153 1.00 91.25 132 THR A CA 1
ATOM 1008 C C . THR A 1 132 ? 7.952 -10.295 -15.835 1.00 91.25 132 THR A C 1
ATOM 1010 O O . THR A 1 132 ? 8.512 -9.588 -16.667 1.00 91.25 132 THR A O 1
ATOM 1013 N N . THR A 1 133 ? 6.668 -10.136 -15.508 1.00 90.06 133 THR A N 1
ATOM 1014 C CA . THR A 1 133 ? 5.806 -9.143 -16.171 1.00 90.06 133 THR A CA 1
ATOM 1015 C C . THR A 1 133 ? 5.704 -7.831 -15.396 1.00 90.06 133 THR A C 1
ATOM 1017 O O . THR A 1 133 ? 5.367 -6.807 -15.974 1.00 90.06 133 THR A O 1
ATOM 1020 N N . GLY A 1 134 ? 5.972 -7.845 -14.089 1.00 89.81 134 GLY A N 1
ATOM 1021 C CA . GLY A 1 134 ? 5.780 -6.710 -13.187 1.00 89.81 134 GLY A CA 1
ATOM 1022 C C . GLY A 1 134 ? 4.335 -6.513 -12.716 1.00 89.81 134 GLY A C 1
ATOM 1023 O O . GLY A 1 134 ? 4.119 -5.756 -11.772 1.00 89.81 134 GLY A O 1
ATOM 1024 N N . HIS A 1 135 ? 3.356 -7.200 -13.312 1.00 92.06 135 HIS A N 1
ATOM 1025 C CA . HIS A 1 135 ? 1.939 -7.057 -12.969 1.00 92.06 135 HIS A CA 1
ATOM 1026 C C . HIS A 1 135 ? 1.567 -7.839 -11.708 1.00 92.06 135 HIS A C 1
ATOM 1028 O O . HIS A 1 135 ? 2.172 -8.861 -11.383 1.00 92.06 135 HIS A O 1
ATOM 1034 N N . PHE A 1 136 ? 0.515 -7.385 -11.027 1.00 95.94 136 PHE A N 1
ATOM 1035 C CA . PHE A 1 136 ? -0.115 -8.158 -9.964 1.00 95.94 136 PHE A CA 1
ATOM 1036 C C . PHE A 1 136 ? -1.085 -9.186 -10.546 1.00 95.94 136 PHE A C 1
ATOM 1038 O O . PHE A 1 136 ? -1.899 -8.882 -11.422 1.00 95.94 136 PHE A O 1
ATOM 1045 N N . GLU A 1 137 ? -1.012 -10.406 -10.027 1.00 96.50 137 GLU A N 1
ATOM 1046 C CA . GLU A 1 137 ? -1.858 -11.533 -10.411 1.00 96.50 137 GLU A CA 1
ATOM 1047 C C . GLU A 1 137 ? -2.397 -12.258 -9.166 1.00 96.50 137 GLU A C 1
ATOM 1049 O O . GLU A 1 137 ? -1.765 -12.190 -8.103 1.00 96.50 137 GLU A O 1
ATOM 1054 N N . PRO A 1 138 ? -3.561 -12.932 -9.258 1.00 97.25 138 PRO A N 1
ATOM 1055 C CA . PRO A 1 138 ? -4.041 -13.807 -8.191 1.00 97.25 138 PRO A CA 1
ATOM 1056 C C . PRO A 1 138 ? -3.010 -14.889 -7.830 1.00 97.25 138 PRO A C 1
ATOM 1058 O O . PRO A 1 138 ? -2.245 -15.324 -8.695 1.00 97.25 138 PRO A O 1
ATOM 1061 N N . LEU A 1 139 ? -2.986 -15.305 -6.558 1.00 93.62 139 LEU A N 1
ATOM 1062 C CA . LEU A 1 139 ? -2.138 -16.416 -6.096 1.00 93.62 139 LEU A CA 1
ATOM 1063 C C . LEU A 1 139 ? -2.521 -17.758 -6.723 1.00 93.62 139 LEU A C 1
ATOM 1065 O O . LEU A 1 139 ? -3.737 -18.030 -6.838 1.00 93.62 139 LEU A O 1
#

Solvent-accessible surface area (backbone atoms only — not comparable to full-atom values): 8113 Å² total; per-residue (Å²): 134,86,75,63,90,67,53,69,63,59,56,45,35,57,76,71,66,56,83,91,69,92,84,88,81,58,61,96,68,72,60,58,34,88,76,59,52,71,67,58,33,48,52,52,20,55,58,44,53,80,41,66,56,34,73,43,83,42,43,65,87,41,41,61,62,38,46,54,48,27,42,74,63,31,66,82,19,20,38,19,39,22,34,43,95,36,64,73,88,45,96,84,37,49,27,60,60,17,48,54,51,20,57,51,47,31,69,73,53,67,63,37,47,30,35,22,51,92,95,41,80,38,51,46,96,48,42,45,68,38,89,87,79,66,47,78,41,75,110

Secondary structure (DSSP, 8-state):
-PPPSS-HHHHHHHHTT--S------GGG---GGG--HHHHHHHHHHHHTSSEEEEE--STTHHHHHHHHHHH-TTSEEEEE--SS-TTSTT-SHHHHHHHHHHHHHHS-SEEEEEETTEEEEGGGEEE-TTT--EEE-

Nearest PDB structures (foldseek):
  8up3-assembly2_F  TM=8.715E-01  e=8.822E-12  Rhodospirillum rubrum ATCC 11170
  8uor-assembly1_A  TM=8.664E-01  e=1.482E-11  Rhodospirillum rubrum ATCC 11170
  8up9-assembly1_A  TM=8.371E-01  e=1.920E-11  Rhodospirillum rubrum ATCC 11170
  8upc-assembly1_A-2  TM=9.449E-01  e=3.324E-10  Rhodospirillum rubrum ATCC 11170
  8up3-assembly2_H  TM=8.388E-01  e=1.739E-10  Rhodospirillum rubrum ATCC 11170

Mean predicted aligned error: 4.36 Å

pLDDT: mean 90.39, std 11.65, range [44.81, 98.81]

Foldseek 3Di:
DDQDPDDLLVVLCVVVVPDPDDDDDDSVLPDALVPDDPVSLLVVLVVQQVDQFEEAEHHLQCQLVSLVSNCVSFVQHHYEYEYWPDPSPDPPICGSVQSVVRVVCRVPDGRAYWYGDPNDIGGSVQWDQDPVPRDIDGD

Sequence (139 aa):
MTIPQTSAAEEMITRLGLTNIEVSYQPDRAKDSLDMDDTDRTFIADWCATHDRSVVIHGTDTMIETARVVAKRCPDKVVVLTGALQPARMRDTDAEFNLGGAVIAAQASVPGVYIVMDGKLFIWDKCKKNPTTGHFEPL

Radius of gyration: 13.89 Å; Cα contacts (8 Å, |Δi|>4): 222; chains: 1; bounding box: 36×35×33 Å